Protein AF-G7JVF3-F1 (afdb_monomer_lite)

pLDDT: mean 78.88, std 11.22, range [46.91, 89.62]

Structure (mmCIF, N/CA/C/O backbone):
data_AF-G7JVF3-F1
#
_entry.id   AF-G7JVF3-F1
#
loop_
_atom_site.group_PDB
_atom_site.id
_atom_site.type_symbol
_atom_site.label_atom_id
_atom_site.label_alt_id
_atom_site.label_comp_id
_atom_site.label_asym_id
_atom_site.label_entity_id
_atom_site.label_seq_id
_atom_site.pdbx_PDB_ins_code
_atom_site.Cartn_x
_atom_site.Cartn_y
_atom_site.Cartn_z
_atom_site.occupancy
_atom_site.B_iso_or_equiv
_atom_site.auth_seq_id
_atom_site.auth_comp_id
_atom_site.auth_a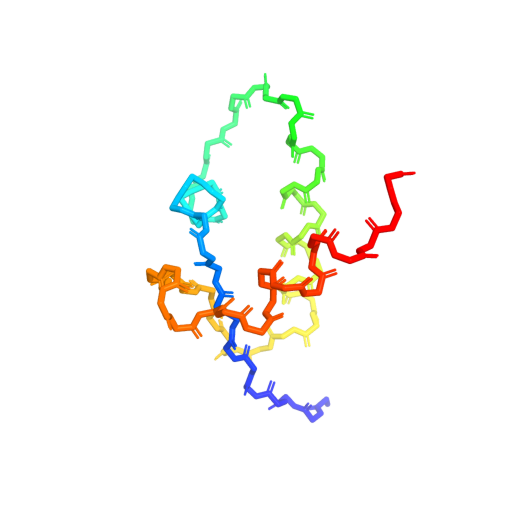sym_id
_atom_site.auth_atom_id
_atom_site.pdbx_PDB_model_num
ATOM 1 N N . MET A 1 1 ? -15.398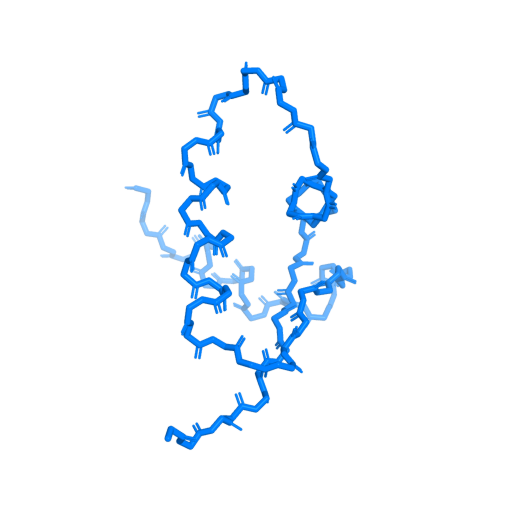 -14.939 4.899 1.00 47.41 1 MET A N 1
ATOM 2 C CA . MET A 1 1 ? -14.387 -14.227 4.091 1.00 47.41 1 MET A CA 1
ATOM 3 C C . MET A 1 1 ? -13.201 -15.155 3.915 1.00 47.41 1 MET A C 1
ATOM 5 O O . MET A 1 1 ? -12.664 -15.610 4.916 1.00 47.41 1 MET A O 1
ATOM 9 N N . LEU A 1 2 ? -12.859 -15.507 2.675 1.00 46.91 2 LEU A N 1
ATOM 10 C CA . LEU A 1 2 ? -11.623 -16.224 2.352 1.00 46.91 2 LEU A CA 1
ATOM 11 C C . LEU A 1 2 ? -10.469 -15.234 2.548 1.00 46.91 2 LEU A C 1
ATOM 13 O O . LEU A 1 2 ? -10.178 -14.432 1.667 1.00 46.91 2 LEU A O 1
ATOM 17 N N . GLY A 1 3 ? -9.909 -15.206 3.757 1.00 55.75 3 GLY A N 1
ATOM 18 C CA . GLY A 1 3 ? -8.768 -14.361 4.094 1.00 55.75 3 GLY A CA 1
ATOM 19 C C . GLY A 1 3 ? -7.521 -14.911 3.420 1.00 55.75 3 GLY A C 1
ATOM 20 O O . GLY A 1 3 ? -6.842 -15.767 3.978 1.00 55.75 3 GLY A O 1
ATOM 21 N N . HIS A 1 4 ? -7.255 -14.468 2.196 1.00 65.88 4 HIS A N 1
ATOM 22 C CA . HIS A 1 4 ? -5.956 -14.680 1.579 1.00 65.88 4 HIS A CA 1
ATOM 23 C C . HIS A 1 4 ? -4.956 -13.746 2.267 1.00 65.88 4 HIS A C 1
ATOM 25 O O . HIS A 1 4 ? -5.158 -12.533 2.292 1.00 65.88 4 HIS A O 1
ATOM 31 N N . ASN A 1 5 ? -3.897 -14.316 2.841 1.00 76.75 5 ASN A N 1
ATOM 32 C CA . ASN A 1 5 ? -2.786 -13.543 3.386 1.00 76.75 5 ASN A CA 1
ATOM 33 C C . ASN A 1 5 ? -1.976 -13.013 2.198 1.00 76.75 5 ASN A C 1
ATOM 35 O O . ASN A 1 5 ? -1.366 -13.804 1.475 1.00 76.75 5 ASN A O 1
ATOM 39 N N . VAL A 1 6 ? -2.019 -11.703 1.962 1.00 83.00 6 VAL A N 1
ATOM 40 C CA . VAL A 1 6 ? -1.299 -11.055 0.861 1.00 83.00 6 VAL A CA 1
ATOM 41 C C . VAL A 1 6 ? -0.322 -10.061 1.457 1.00 83.00 6 VAL A C 1
ATOM 43 O O . VAL A 1 6 ? -0.723 -9.016 1.959 1.00 83.00 6 VAL A O 1
ATOM 46 N N . ASP A 1 7 ? 0.966 -10.374 1.383 1.00 86.06 7 ASP A N 1
ATOM 47 C CA . ASP A 1 7 ? 2.003 -9.444 1.812 1.00 86.06 7 ASP A CA 1
ATOM 48 C C . ASP A 1 7 ? 2.345 -8.468 0.683 1.00 86.06 7 ASP A C 1
ATOM 50 O O . ASP A 1 7 ? 2.594 -8.849 -0.462 1.00 86.06 7 ASP A O 1
ATOM 54 N N . PHE A 1 8 ? 2.349 -7.183 1.021 1.00 86.06 8 PHE A N 1
ATOM 5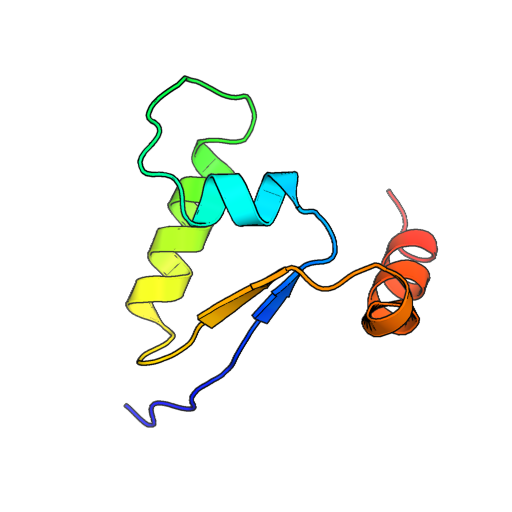5 C CA . PHE A 1 8 ? 2.631 -6.085 0.112 1.00 86.06 8 PHE A CA 1
ATOM 56 C C . PHE A 1 8 ? 4.070 -5.631 0.289 1.00 86.06 8 PHE A C 1
ATOM 58 O O . PHE A 1 8 ? 4.531 -5.384 1.403 1.00 86.06 8 PHE A O 1
ATOM 65 N N . VAL A 1 9 ? 4.767 -5.448 -0.829 1.00 88.44 9 VAL A N 1
ATOM 66 C CA . VAL A 1 9 ? 6.158 -5.003 -0.835 1.00 88.44 9 VAL A CA 1
ATOM 67 C C . VAL A 1 9 ? 6.260 -3.611 -1.441 1.00 88.44 9 VAL A C 1
ATOM 69 O O . VAL A 1 9 ? 5.885 -3.389 -2.592 1.00 88.44 9 VAL A O 1
ATOM 72 N N . VAL A 1 10 ? 6.821 -2.669 -0.683 1.00 87.56 10 VAL A N 1
ATOM 73 C CA . VAL A 1 10 ? 7.039 -1.287 -1.128 1.00 87.56 10 VAL A CA 1
ATOM 74 C C . VAL A 1 10 ? 8.525 -0.964 -1.247 1.00 87.56 10 VAL A C 1
ATOM 76 O O . VAL A 1 10 ? 9.330 -1.266 -0.369 1.00 87.56 10 VAL A O 1
ATOM 79 N N . ALA A 1 11 ? 8.896 -0.291 -2.340 1.00 86.25 11 ALA A N 1
ATOM 80 C CA . ALA A 1 11 ? 10.274 0.151 -2.580 1.00 86.25 11 ALA A CA 1
ATOM 81 C C . ALA A 1 11 ? 10.608 1.511 -1.935 1.00 86.25 11 ALA A C 1
ATOM 83 O O . ALA A 1 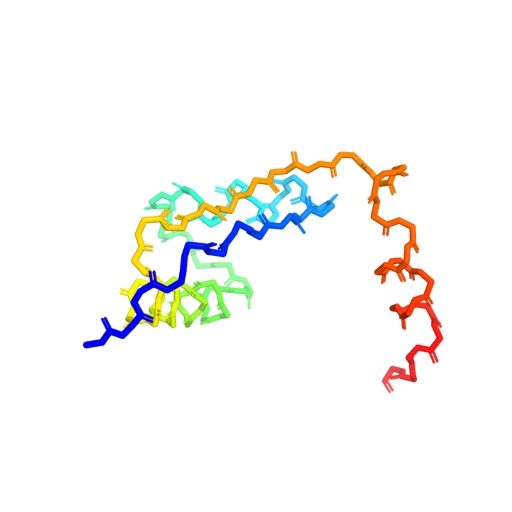11 ? 11.758 1.955 -1.960 1.00 86.25 11 ALA A O 1
ATOM 84 N N . SER A 1 12 ? 9.607 2.187 -1.364 1.00 83.88 12 SER A N 1
ATOM 85 C CA . SER A 1 12 ? 9.750 3.468 -0.673 1.00 83.88 12 SER A CA 1
ATOM 86 C C . SER A 1 12 ? 9.777 3.248 0.836 1.00 83.88 12 SER A C 1
ATOM 88 O O . SER A 1 12 ? 8.767 2.898 1.449 1.00 83.88 12 SER A O 1
ATOM 90 N N . LYS A 1 13 ? 10.942 3.485 1.450 1.00 85.62 13 LYS A N 1
ATOM 91 C CA . LYS A 1 13 ? 11.095 3.408 2.910 1.00 85.62 13 LYS A CA 1
ATOM 92 C C . LYS A 1 13 ? 10.224 4.449 3.613 1.00 85.62 13 LYS A C 1
ATOM 94 O O . LYS A 1 13 ? 9.656 4.160 4.657 1.00 85.62 13 LYS A O 1
ATOM 99 N N . THR A 1 14 ? 10.087 5.631 3.016 1.00 84.12 14 THR A N 1
ATOM 100 C CA . THR A 1 14 ? 9.235 6.712 3.518 1.00 84.12 14 THR A CA 1
ATOM 101 C C . THR A 1 14 ? 7.774 6.274 3.576 1.00 84.12 14 THR A C 1
ATOM 103 O O . THR A 1 14 ? 7.148 6.386 4.623 1.00 84.12 14 THR A O 1
ATOM 106 N N . THR A 1 15 ? 7.259 5.681 2.496 1.00 83.44 15 THR A N 1
ATOM 107 C CA . THR A 1 15 ? 5.881 5.167 2.439 1.00 83.44 15 THR A CA 1
ATOM 108 C C . THR A 1 15 ? 5.653 4.055 3.459 1.00 83.44 15 THR A C 1
ATOM 110 O O . THR A 1 15 ? 4.659 4.087 4.176 1.00 83.44 15 THR A O 1
ATOM 113 N N . ASN A 1 16 ? 6.594 3.111 3.585 1.00 87.69 16 ASN A N 1
ATOM 114 C CA . ASN A 1 16 ? 6.517 2.064 4.605 1.00 87.69 16 ASN A CA 1
ATOM 115 C C . ASN A 1 16 ? 6.481 2.654 6.021 1.00 87.69 16 ASN A C 1
ATOM 117 O O . ASN A 1 16 ? 5.634 2.294 6.830 1.00 87.69 16 ASN A O 1
ATOM 121 N N . ASN A 1 17 ? 7.382 3.592 6.317 1.00 86.94 17 ASN A N 1
ATOM 122 C CA . ASN A 1 17 ? 7.441 4.233 7.624 1.00 86.94 17 ASN A CA 1
ATOM 123 C C . ASN A 1 17 ? 6.137 4.965 7.948 1.00 86.94 17 ASN A C 1
ATOM 125 O O . ASN A 1 17 ? 5.644 4.820 9.057 1.00 86.94 17 ASN A O 1
ATOM 129 N N . PHE A 1 18 ? 5.547 5.695 6.999 1.00 85.25 18 PHE A N 1
ATOM 130 C CA . PHE A 1 18 ? 4.262 6.366 7.212 1.00 85.25 18 PHE A CA 1
ATOM 131 C C . PHE A 1 18 ? 3.092 5.399 7.388 1.00 85.25 18 PHE A C 1
ATOM 133 O O . PHE A 1 18 ? 2.202 5.644 8.203 1.00 85.25 18 PHE A O 1
ATOM 140 N N . PHE A 1 19 ? 3.104 4.283 6.660 1.00 84.44 19 PHE A N 1
ATOM 141 C CA . PHE A 1 19 ? 2.098 3.242 6.822 1.00 84.44 19 PHE A CA 1
ATOM 142 C C . PHE A 1 19 ? 2.132 2.635 8.234 1.00 84.44 19 PHE A C 1
ATOM 144 O O . PHE A 1 19 ? 1.083 2.414 8.828 1.00 84.44 19 PHE A O 1
ATOM 151 N N . HIS A 1 20 ? 3.319 2.421 8.806 1.00 86.75 20 HIS A N 1
ATOM 152 C CA . HIS A 1 20 ? 3.468 1.864 10.160 1.00 86.75 20 HIS A CA 1
ATOM 153 C C . HIS A 1 20 ? 3.456 2.914 11.276 1.00 86.75 20 HIS A C 1
ATOM 155 O O . HIS A 1 20 ? 3.227 2.580 12.436 1.00 86.75 20 HIS A O 1
ATOM 161 N N . ALA A 1 21 ? 3.699 4.183 10.957 1.00 83.31 21 ALA A N 1
ATOM 162 C CA . ALA A 1 21 ? 3.663 5.258 11.935 1.00 83.31 21 ALA A CA 1
ATOM 163 C C . ALA A 1 21 ? 2.220 5.579 12.346 1.00 83.31 21 ALA A C 1
ATOM 165 O O . ALA A 1 21 ? 1.301 5.600 11.525 1.00 83.31 21 ALA A O 1
ATOM 166 N N . ASN A 1 22 ? 2.046 5.925 13.620 1.00 70.31 22 ASN A N 1
ATOM 167 C CA . ASN A 1 22 ? 0.809 6.498 14.155 1.00 70.31 22 ASN A CA 1
ATOM 168 C C . ASN A 1 22 ? 0.795 8.039 14.041 1.00 70.31 22 ASN A C 1
ATOM 170 O O . ASN A 1 22 ? 0.115 8.710 14.814 1.00 70.31 22 ASN A O 1
ATOM 174 N N . TRP A 1 23 ? 1.630 8.608 13.163 1.00 64.38 23 TRP A N 1
ATOM 175 C CA . TRP A 1 23 ? 1.841 10.052 13.096 1.00 64.38 23 TRP A CA 1
ATOM 176 C C . TRP A 1 23 ? 0.672 10.779 12.436 1.00 64.38 23 TRP A C 1
ATOM 178 O O . TRP A 1 23 ? 0.176 10.363 11.396 1.00 64.38 23 TRP A O 1
ATOM 188 N N . CYS A 1 24 ? 0.278 11.865 13.101 1.00 54.44 24 CYS A N 1
ATOM 189 C CA . CYS A 1 24 ? -0.863 12.737 12.837 1.00 54.44 24 CYS A CA 1
ATOM 190 C C . CYS A 1 24 ? -0.366 14.134 12.416 1.00 54.44 24 CYS A C 1
ATOM 192 O O . CYS A 1 24 ? -0.958 15.149 12.771 1.00 54.44 24 CYS A O 1
ATOM 194 N N . ASP A 1 25 ? 0.792 14.199 11.753 1.00 57.22 25 ASP A N 1
ATOM 195 C CA . ASP A 1 25 ? 1.254 15.453 11.169 1.00 57.22 25 ASP A CA 1
ATOM 196 C C . ASP A 1 25 ? 0.596 15.606 9.802 1.00 57.22 25 ASP A C 1
ATOM 198 O O . ASP A 1 25 ? 0.610 14.679 8.990 1.00 57.22 25 ASP A O 1
ATOM 202 N N . VAL A 1 26 ? -0.006 16.777 9.581 1.00 60.47 26 VAL A N 1
ATOM 203 C CA . VAL A 1 26 ? -0.715 17.158 8.354 1.00 60.47 26 VAL A CA 1
ATOM 204 C C . VAL A 1 26 ? 0.285 17.179 7.201 1.00 60.47 26 VAL A C 1
ATOM 206 O O . VAL A 1 26 ? 0.910 18.194 6.899 1.00 60.47 26 VAL A O 1
ATOM 209 N N . LEU A 1 27 ? 0.477 16.021 6.587 1.00 66.25 27 LEU A N 1
ATOM 210 C CA . LEU A 1 27 ? 1.297 15.846 5.405 1.00 66.25 27 LEU A CA 1
ATOM 211 C C . LEU A 1 27 ? 0.397 15.841 4.178 1.00 66.25 27 LEU A C 1
ATOM 213 O O . LEU A 1 27 ? -0.736 15.369 4.220 1.00 66.25 27 LEU A O 1
ATOM 217 N N . GLU A 1 28 ? 0.944 16.313 3.062 1.00 75.25 28 GLU A N 1
ATOM 218 C CA . GLU A 1 28 ? 0.303 16.363 1.740 1.00 75.25 28 GLU A CA 1
ATOM 219 C C . GLU A 1 28 ? -0.394 15.045 1.338 1.00 75.25 28 GLU A C 1
ATOM 221 O O . GLU A 1 28 ? -1.372 15.048 0.595 1.00 75.25 28 GLU A O 1
ATOM 226 N N . PHE A 1 29 ? 0.062 13.914 1.887 1.00 76.00 29 PHE A N 1
ATOM 227 C CA . PHE A 1 29 ? -0.419 12.570 1.569 1.00 76.00 29 PHE A CA 1
ATOM 228 C C . PHE A 1 29 ? -1.243 11.899 2.682 1.00 76.00 29 PHE A C 1
ATOM 230 O O . PHE A 1 29 ? -1.524 10.703 2.580 1.00 76.00 29 PHE A O 1
ATOM 237 N N . ASP A 1 30 ? -1.645 12.622 3.731 1.00 80.75 30 ASP A N 1
ATOM 238 C CA . ASP A 1 30 ? -2.356 12.050 4.887 1.00 80.75 30 ASP A CA 1
ATOM 239 C C . ASP A 1 30 ? -3.652 11.324 4.485 1.00 80.75 30 ASP A C 1
ATOM 241 O O . ASP A 1 30 ? -3.895 10.180 4.882 1.00 80.75 30 ASP A O 1
ATOM 245 N N . HIS A 1 31 ? -4.441 11.927 3.590 1.00 84.81 31 HIS A N 1
ATOM 246 C CA . HIS A 1 31 ? -5.672 11.309 3.096 1.00 84.81 31 HIS A CA 1
ATOM 247 C C . HIS A 1 31 ? -5.408 9.997 2.339 1.00 84.81 31 HIS A C 1
ATOM 249 O O . HIS A 1 31 ? -6.154 9.024 2.487 1.00 84.81 31 HIS A O 1
ATOM 255 N N . ILE A 1 32 ? -4.321 9.945 1.562 1.00 85.81 32 ILE A N 1
ATOM 256 C CA . ILE A 1 32 ? -3.918 8.747 0.817 1.00 85.81 32 ILE A CA 1
ATOM 257 C C . ILE A 1 32 ? -3.511 7.645 1.798 1.00 85.81 32 ILE A C 1
ATOM 259 O O . ILE A 1 32 ? -4.011 6.524 1.702 1.00 85.81 32 ILE A O 1
ATOM 263 N N . ILE A 1 33 ? -2.663 7.965 2.779 1.00 84.88 33 ILE A N 1
ATOM 264 C CA . ILE A 1 33 ? -2.172 7.002 3.775 1.00 84.88 33 ILE A CA 1
ATOM 265 C C . ILE A 1 33 ? -3.322 6.473 4.641 1.00 84.88 33 ILE A C 1
ATOM 267 O O . ILE A 1 33 ? -3.409 5.268 4.884 1.00 84.88 33 ILE A O 1
ATOM 271 N N . THR A 1 34 ? -4.230 7.345 5.075 1.00 86.75 34 THR A N 1
ATOM 272 C CA . THR A 1 34 ? -5.401 6.965 5.875 1.00 86.75 34 THR A CA 1
ATOM 273 C C . THR A 1 34 ? -6.336 6.045 5.094 1.00 86.75 34 THR A C 1
ATOM 275 O O . THR A 1 34 ? -6.754 5.002 5.603 1.00 86.75 34 THR A O 1
ATOM 278 N N . THR A 1 35 ? -6.604 6.371 3.828 1.00 89.19 35 THR A N 1
ATOM 279 C CA . THR A 1 35 ? -7.414 5.521 2.945 1.00 89.19 35 THR A CA 1
ATOM 280 C C . THR A 1 35 ? -6.753 4.160 2.736 1.00 89.19 35 THR A C 1
ATOM 282 O O . THR A 1 35 ? -7.413 3.128 2.853 1.00 89.19 35 THR A O 1
ATOM 285 N N . TRP A 1 36 ? -5.436 4.130 2.513 1.00 88.56 36 TRP A N 1
ATOM 286 C CA . TRP A 1 36 ? -4.677 2.886 2.378 1.00 88.56 36 TRP A CA 1
ATOM 287 C C . TRP A 1 36 ? -4.778 2.010 3.626 1.00 88.56 36 TRP A C 1
ATOM 289 O O . TRP A 1 36 ? -5.078 0.826 3.509 1.00 88.56 36 TRP A O 1
ATOM 299 N N . LYS A 1 37 ? -4.594 2.578 4.823 1.00 87.88 37 LYS A N 1
ATOM 300 C CA . LYS A 1 37 ? -4.750 1.855 6.098 1.00 87.88 37 LYS A CA 1
ATOM 301 C C . LYS A 1 37 ? -6.168 1.304 6.279 1.00 87.88 37 LYS A C 1
ATOM 303 O O . LYS A 1 37 ? -6.339 0.174 6.742 1.00 87.88 37 LYS A O 1
ATOM 308 N N . SER A 1 38 ? -7.183 2.080 5.898 1.00 89.62 38 SER A N 1
ATOM 309 C CA . SER A 1 38 ? -8.586 1.666 5.992 1.00 89.62 38 SER A CA 1
ATOM 310 C C . SER A 1 38 ? -8.891 0.486 5.066 1.00 89.62 38 SER A C 1
ATOM 312 O O . SER A 1 38 ? -9.403 -0.533 5.525 1.00 89.62 38 SER A O 1
ATOM 314 N N . ILE A 1 39 ? -8.493 0.569 3.793 1.00 89.50 39 ILE A N 1
ATOM 315 C CA . ILE A 1 39 ? -8.645 -0.534 2.833 1.00 89.50 39 ILE A CA 1
ATOM 316 C C . ILE A 1 39 ? -7.868 -1.758 3.316 1.00 89.50 39 ILE A C 1
ATOM 318 O O . ILE A 1 39 ? -8.411 -2.861 3.326 1.00 89.50 39 ILE A O 1
ATOM 322 N N . PHE A 1 40 ? -6.625 -1.561 3.760 1.00 87.38 40 PHE A N 1
ATOM 323 C CA . PHE A 1 40 ? -5.768 -2.644 4.220 1.00 87.38 40 PHE A CA 1
ATOM 324 C C . PHE A 1 40 ? -6.413 -3.429 5.364 1.00 87.38 40 PHE A C 1
ATOM 326 O O . PHE A 1 40 ? -6.604 -4.635 5.261 1.00 87.38 40 PHE A O 1
ATOM 333 N N . SER A 1 41 ? -6.822 -2.730 6.424 1.00 87.31 41 SER A N 1
ATOM 334 C CA . SER A 1 41 ? -7.442 -3.357 7.596 1.00 87.31 41 SER A CA 1
ATOM 335 C C . SER A 1 41 ? -8.833 -3.942 7.323 1.00 87.31 41 SER A C 1
ATOM 337 O O . SER A 1 41 ? -9.228 -4.900 7.984 1.00 87.31 41 SER A O 1
ATOM 339 N N . SER A 1 42 ? -9.574 -3.399 6.351 1.00 88.88 42 SER A N 1
ATOM 340 C CA . SER A 1 42 ? -10.905 -3.888 5.977 1.00 88.88 42 SER A CA 1
ATOM 341 C C . SER A 1 42 ? -10.868 -5.130 5.085 1.00 88.88 42 SER A C 1
ATOM 343 O O . SER A 1 42 ? -11.735 -5.994 5.214 1.00 88.88 42 SER A O 1
ATOM 345 N N . GLN A 1 43 ? -9.913 -5.200 4.156 1.00 87.31 43 GLN A N 1
ATOM 346 C CA . GLN A 1 43 ? -9.913 -6.191 3.076 1.00 87.31 43 GLN A CA 1
ATOM 347 C C . GLN A 1 43 ? -8.887 -7.307 3.288 1.00 87.31 43 GLN A C 1
ATOM 349 O O . GLN A 1 43 ? -9.062 -8.402 2.757 1.00 87.31 43 GLN A O 1
ATOM 354 N N . PHE A 1 44 ? -7.838 -7.057 4.075 1.00 84.94 44 PHE A N 1
ATOM 355 C CA . PHE A 1 44 ? -6.720 -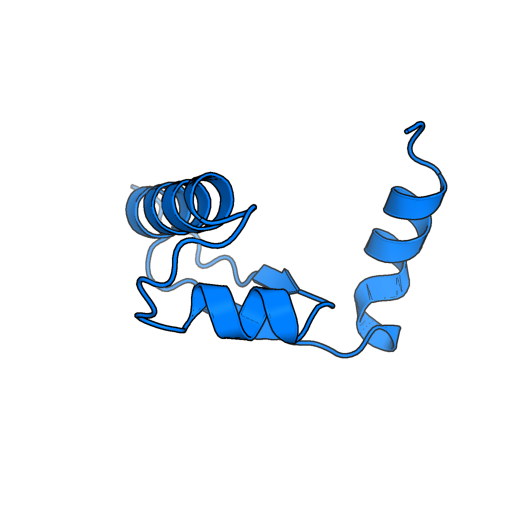7.977 4.235 1.00 84.94 44 PHE A CA 1
ATOM 356 C C . PHE A 1 44 ? -6.533 -8.342 5.706 1.00 84.94 44 PHE A C 1
ATOM 358 O O . PHE A 1 44 ? -6.164 -7.527 6.549 1.00 84.94 44 PHE A O 1
ATOM 365 N N . THR A 1 45 ? -6.790 -9.606 6.030 1.00 84.06 45 THR A N 1
ATOM 366 C CA . THR A 1 45 ? -6.536 -10.159 7.366 1.00 84.06 45 THR A CA 1
ATOM 367 C C . THR A 1 45 ? -5.151 -10.805 7.385 1.00 84.06 45 THR A C 1
ATOM 369 O O . THR A 1 45 ? -4.755 -11.420 6.400 1.00 84.06 45 THR A O 1
ATOM 372 N N . ASN A 1 46 ? -4.401 -10.662 8.486 1.00 83.62 46 ASN A N 1
ATOM 373 C CA . ASN A 1 46 ? -3.059 -11.253 8.675 1.00 83.62 46 ASN A CA 1
ATOM 374 C C . ASN A 1 46 ? -2.030 -10.924 7.578 1.00 83.62 46 ASN A C 1
ATOM 376 O O . ASN A 1 46 ? -1.083 -11.676 7.366 1.00 83.62 46 ASN A O 1
ATOM 380 N N . SER A 1 47 ? -2.224 -9.814 6.878 1.00 84.75 47 SER A N 1
ATOM 381 C CA . SER A 1 47 ? -1.346 -9.359 5.805 1.00 84.75 47 SER A CA 1
ATOM 382 C C . SER A 1 47 ? -0.336 -8.347 6.334 1.00 84.75 47 SER A C 1
ATOM 384 O O . SER A 1 47 ? -0.596 -7.670 7.336 1.00 84.75 47 SER A O 1
ATOM 386 N N . ARG A 1 48 ? 0.811 -8.214 5.664 1.00 86.88 48 ARG A N 1
ATOM 387 C CA . ARG A 1 48 ? 1.858 -7.249 6.022 1.00 86.88 48 ARG A CA 1
ATOM 388 C C . ARG A 1 48 ? 2.166 -6.281 4.891 1.00 86.88 48 ARG A C 1
ATOM 390 O O . ARG A 1 48 ? 1.968 -6.579 3.721 1.00 86.88 48 ARG A O 1
ATOM 397 N N . VAL A 1 49 ? 2.690 -5.117 5.261 1.00 86.50 49 VAL A N 1
ATOM 398 C CA . VAL A 1 49 ? 3.342 -4.186 4.334 1.00 86.50 49 VAL A CA 1
ATOM 399 C C . VAL A 1 49 ? 4.808 -4.119 4.730 1.00 86.50 49 VAL A C 1
ATOM 401 O O . VAL A 1 49 ? 5.117 -3.724 5.855 1.00 86.50 49 VAL A O 1
ATOM 404 N N . GLU A 1 50 ? 5.705 -4.527 3.840 1.00 87.81 50 GLU A N 1
ATOM 405 C CA . GLU A 1 50 ? 7.139 -4.588 4.109 1.00 87.81 50 GLU A CA 1
ATOM 406 C C . GLU A 1 50 ? 7.939 -3.752 3.105 1.00 87.81 50 GLU A C 1
ATOM 408 O O . GLU A 1 50 ? 7.634 -3.663 1.913 1.00 87.81 50 GLU A O 1
ATOM 413 N N . PHE A 1 51 ? 9.007 -3.127 3.598 1.00 85.38 51 PHE A N 1
ATOM 414 C CA . PHE A 1 51 ? 9.962 -2.433 2.748 1.00 85.38 51 PHE A CA 1
ATOM 415 C C . PHE A 1 51 ? 10.950 -3.429 2.137 1.00 85.38 51 PHE A C 1
ATOM 417 O O . PHE A 1 51 ? 11.636 -4.144 2.867 1.00 85.38 51 PHE A O 1
ATOM 424 N N . ASN A 1 52 ? 11.112 -3.388 0.814 1.00 81.88 52 ASN A N 1
ATOM 425 C CA . ASN A 1 52 ? 12.186 -4.095 0.122 1.00 81.88 52 ASN A CA 1
ATOM 426 C C . ASN A 1 52 ? 12.963 -3.133 -0.782 1.00 81.88 52 ASN A C 1
ATOM 428 O O . ASN A 1 52 ? 12.400 -2.229 -1.398 1.00 81.88 52 ASN A O 1
ATOM 432 N N . ARG A 1 53 ? 14.287 -3.295 -0.854 1.00 66.00 53 ARG A N 1
ATOM 433 C CA . ARG A 1 53 ? 15.130 -2.432 -1.689 1.00 66.00 53 ARG A CA 1
ATOM 434 C C . ARG A 1 53 ? 14.808 -2.656 -3.170 1.00 66.00 53 ARG A C 1
ATOM 436 O O . ARG A 1 53 ? 14.507 -3.764 -3.596 1.00 66.00 53 ARG A O 1
ATOM 443 N N . ARG A 1 54 ? 14.929 -1.580 -3.959 1.00 60.00 54 ARG A N 1
ATOM 444 C CA . ARG A 1 54 ? 14.526 -1.473 -5.378 1.00 60.00 54 ARG A CA 1
ATOM 445 C C . ARG A 1 54 ? 14.947 -2.638 -6.287 1.00 60.00 54 ARG A C 1
ATOM 447 O O . ARG A 1 54 ? 14.217 -2.923 -7.224 1.00 60.00 54 ARG A O 1
ATOM 454 N N . GLN A 1 55 ? 16.054 -3.326 -5.998 1.00 58.50 55 GLN A N 1
ATOM 455 C CA . GLN A 1 55 ? 16.497 -4.504 -6.761 1.00 58.50 55 GLN A CA 1
ATOM 456 C C . GLN A 1 55 ? 15.496 -5.672 -6.749 1.00 58.50 55 GLN A C 1
ATOM 458 O O . GLN A 1 55 ? 15.517 -6.481 -7.663 1.00 58.50 55 GLN A O 1
ATOM 463 N N . ALA A 1 56 ? 14.597 -5.756 -5.764 1.00 58.88 56 ALA A N 1
ATOM 464 C CA . ALA A 1 56 ? 13.563 -6.792 -5.715 1.00 58.88 56 ALA A CA 1
ATOM 465 C C . ALA A 1 56 ? 12.221 -6.362 -6.334 1.00 58.88 56 ALA A C 1
ATOM 467 O O . ALA A 1 56 ? 11.298 -7.166 -6.402 1.00 58.88 56 ALA A O 1
ATOM 468 N N . ASN A 1 57 ? 12.092 -5.099 -6.759 1.00 69.69 57 ASN A N 1
ATOM 469 C CA . ASN A 1 57 ? 10.844 -4.543 -7.284 1.00 69.69 57 ASN A CA 1
ATOM 470 C C . ASN A 1 57 ? 11.042 -3.898 -8.665 1.00 69.69 57 ASN A C 1
ATOM 472 O O . ASN A 1 57 ? 10.395 -2.907 -9.003 1.00 69.69 57 ASN A O 1
ATOM 476 N N . GLU A 1 58 ? 11.975 -4.440 -9.455 1.00 77.19 58 GLU A N 1
ATOM 477 C CA . GLU A 1 58 ? 12.296 -3.939 -10.797 1.00 77.19 58 GLU A CA 1
ATOM 478 C C . GLU A 1 58 ? 11.084 -3.949 -11.722 1.00 77.19 58 GLU A C 1
ATOM 480 O O . GLU A 1 58 ? 10.881 -2.978 -12.440 1.00 77.19 58 GLU A O 1
ATOM 485 N N . VAL A 1 59 ? 10.238 -4.979 -11.638 1.00 81.69 59 VAL A N 1
ATOM 486 C CA . VAL A 1 59 ? 9.002 -5.066 -12.429 1.00 81.69 59 VAL A CA 1
ATOM 487 C C . VAL A 1 59 ? 8.082 -3.880 -12.132 1.00 81.69 59 VAL A C 1
ATOM 489 O O . VAL A 1 59 ? 7.642 -3.201 -13.055 1.00 81.69 59 VAL A O 1
ATOM 492 N N . ALA A 1 60 ? 7.837 -3.573 -10.853 1.00 81.81 60 ALA A N 1
ATOM 493 C CA . ALA A 1 60 ? 7.001 -2.431 -10.483 1.00 81.81 60 ALA A CA 1
ATOM 494 C C . ALA A 1 60 ? 7.637 -1.089 -10.875 1.00 81.81 60 ALA A C 1
ATOM 496 O O . ALA A 1 60 ? 6.924 -0.160 -11.244 1.00 81.81 60 ALA A O 1
ATOM 497 N N . ARG A 1 61 ? 8.973 -0.982 -10.819 1.00 81.56 61 ARG A N 1
ATOM 498 C CA . ARG A 1 61 ? 9.698 0.213 -11.268 1.00 81.56 61 ARG A CA 1
ATOM 499 C C . ARG A 1 61 ? 9.530 0.433 -12.773 1.00 81.56 61 ARG A C 1
ATOM 501 O O . ARG A 1 61 ? 9.168 1.534 -13.163 1.00 81.56 61 ARG A O 1
ATOM 508 N N . THR A 1 62 ? 9.762 -0.594 -13.590 1.00 85.38 62 THR A N 1
ATOM 509 C CA . THR A 1 62 ? 9.616 -0.518 -15.050 1.00 85.38 62 THR A CA 1
ATOM 510 C C . THR A 1 62 ? 8.189 -0.141 -15.437 1.00 85.38 62 THR A C 1
ATOM 512 O O . THR A 1 62 ? 7.993 0.788 -16.210 1.00 85.38 62 THR A O 1
ATOM 515 N N . LEU A 1 63 ? 7.188 -0.774 -14.820 1.00 83.44 63 LEU A N 1
ATOM 516 C CA . LEU A 1 63 ? 5.784 -0.440 -15.073 1.00 83.44 63 LEU A CA 1
ATOM 517 C C . LEU A 1 63 ? 5.439 1.005 -14.688 1.00 83.44 63 LEU A C 1
ATOM 519 O O . LEU A 1 63 ? 4.664 1.654 -15.382 1.00 83.44 63 LEU A O 1
ATOM 523 N N . GLY A 1 64 ? 6.006 1.519 -13.595 1.00 82.44 64 GLY A N 1
ATOM 524 C CA . GLY A 1 64 ? 5.808 2.911 -13.190 1.00 82.44 64 GLY A CA 1
ATOM 525 C C . GLY A 1 64 ? 6.461 3.923 -14.136 1.00 82.44 64 GLY A C 1
ATOM 526 O O . GLY A 1 64 ? 5.932 5.014 -14.304 1.00 82.44 64 GLY A O 1
ATOM 527 N N . GLU A 1 65 ? 7.591 3.572 -14.753 1.00 84.88 65 GLU A N 1
ATOM 528 C CA . GLU A 1 65 ? 8.278 4.410 -15.749 1.00 84.88 65 GLU A CA 1
ATOM 529 C C . GLU A 1 65 ? 7.574 4.397 -17.116 1.00 84.88 65 GLU A C 1
ATOM 531 O O . GLU A 1 65 ? 7.618 5.392 -17.835 1.00 84.88 65 GLU A O 1
ATOM 536 N N . GLU A 1 66 ? 6.920 3.289 -17.472 1.00 86.81 66 GLU A N 1
ATOM 537 C CA . GLU A 1 66 ? 6.152 3.143 -18.717 1.00 86.81 66 GLU A CA 1
ATOM 538 C C . GLU A 1 66 ? 4.742 3.749 -18.637 1.00 86.81 66 GLU A C 1
ATOM 540 O O . GLU A 1 66 ? 4.108 3.991 -19.668 1.00 86.81 66 GLU A O 1
ATOM 545 N N . ALA A 1 67 ? 4.237 4.001 -17.428 1.00 80.69 67 ALA A N 1
ATOM 546 C CA . ALA A 1 67 ? 2.936 4.620 -17.235 1.00 80.69 67 ALA A CA 1
ATOM 547 C C . ALA A 1 67 ? 2.976 6.111 -17.636 1.00 80.69 67 ALA A C 1
ATOM 549 O O . ALA A 1 67 ? 3.850 6.848 -17.172 1.00 80.69 67 ALA A O 1
ATOM 550 N N . PRO A 1 68 ? 2.035 6.592 -18.471 1.00 71.56 68 PRO A N 1
ATOM 551 C CA . PRO A 1 68 ? 1.917 8.018 -18.744 1.00 71.56 68 PRO A CA 1
ATOM 552 C C . PRO A 1 68 ? 1.522 8.766 -17.462 1.00 71.56 68 PRO A C 1
ATOM 554 O O . PRO A 1 68 ? 0.671 8.290 -16.707 1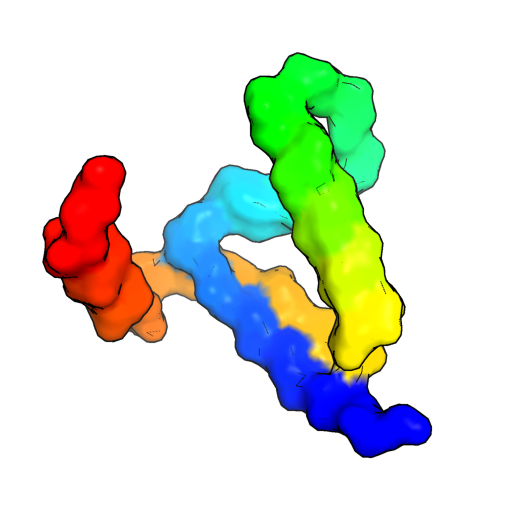.00 71.56 68 PRO A O 1
ATOM 557 N N . LEU A 1 69 ? 2.168 9.916 -17.236 1.00 62.16 69 LEU A N 1
ATOM 558 C CA . LEU A 1 69 ? 1.868 10.845 -16.140 1.00 62.16 69 LEU A CA 1
ATOM 559 C C . LEU A 1 69 ? 0.432 11.376 -16.208 1.00 62.16 69 LEU A C 1
ATOM 561 O O . LEU A 1 69 ? -0.023 11.698 -17.331 1.00 62.16 69 LEU A O 1
#

Radius of gyration: 13.6 Å; chains: 1; bounding box: 31×33×33 Å

Organism: Medicago truncatula (NCBI:txid3880)

Secondary structure (DSSP, 8-state):
-------EEES-HHHHHHHH-------TTHHHHHHHHHHHHHH-SS--EEE--GGG-HHHHHHHHHS--

Sequence (69 aa):
MLGHNVDFVVASKTTNNFFHANWCDVLEFDHIITTWKSIFSSQFTNSRVEFNRRQANEVARTLGEEAPL

Foldseek 3Di:
DPADAEEAEDQDPVLLCLLPDPDDPPDPCPVVSVVVNVCCVVPHDNYYYDYDHVVVVVVVVVVVVPDDD